Protein AF-A0A2N1CWC3-F1 (afdb_monomer_lite)

Foldseek 3Di:
DDPPPPPPPPVVVVVVVVVVVVVVVVVVVVVVVVVVVVVVVVVVVVQVVVLVVVVVVQVVQVVVVHGDDQWDDDPQWIWGADPVSRIDIDGHPDPQDVVNVVVVVVVVVVVPD

Structure (mmCIF, N/CA/C/O backbone):
data_AF-A0A2N1CWC3-F1
#
_entry.id   AF-A0A2N1CWC3-F1
#
loop_
_atom_site.group_PDB
_atom_site.id
_atom_site.type_symbol
_atom_site.label_atom_id
_atom_site.label_alt_id
_atom_site.label_comp_id
_atom_site.label_asym_id
_atom_site.label_entity_id
_atom_site.label_seq_id
_atom_site.pdbx_PDB_ins_code
_atom_site.Cartn_x
_atom_site.Cartn_y
_atom_site.Cartn_z
_atom_site.occupancy
_atom_site.B_iso_or_equiv
_atom_site.auth_seq_id
_atom_site.auth_comp_id
_atom_site.auth_asym_id
_atom_site.auth_atom_id
_atom_site.pdbx_PDB_model_num
ATOM 1 N N . MET A 1 1 ? 16.198 -14.390 -56.523 1.00 37.34 1 MET A N 1
ATOM 2 C CA . MET A 1 1 ? 16.651 -14.535 -55.128 1.00 37.34 1 MET A CA 1
ATOM 3 C C . MET A 1 1 ? 17.558 -13.354 -54.854 1.00 37.34 1 MET A C 1
ATOM 5 O O . MET A 1 1 ? 18.580 -13.244 -55.515 1.00 37.34 1 MET A O 1
ATOM 9 N N . GLN A 1 2 ? 17.115 -12.399 -54.039 1.00 43.00 2 GLN A N 1
ATOM 10 C CA . GLN A 1 2 ? 17.991 -11.350 -53.523 1.00 43.00 2 GLN A CA 1
ATOM 11 C C . GLN A 1 2 ? 18.489 -11.854 -52.176 1.00 43.00 2 GLN A C 1
ATOM 13 O O . GLN A 1 2 ? 17.680 -12.097 -51.286 1.00 43.00 2 GLN A O 1
ATOM 18 N N . ASP A 1 3 ? 19.795 -12.077 -52.073 1.00 47.62 3 ASP A N 1
ATOM 19 C CA . ASP A 1 3 ? 20.445 -12.402 -50.813 1.00 47.62 3 ASP A CA 1
ATOM 20 C C . ASP A 1 3 ? 20.281 -11.208 -49.866 1.00 47.62 3 ASP A C 1
ATOM 22 O O . ASP A 1 3 ? 20.958 -10.183 -50.003 1.00 47.62 3 ASP A O 1
ATOM 26 N N . GLU A 1 4 ? 19.362 -11.322 -48.908 1.00 46.69 4 GLU A N 1
ATOM 27 C CA . GLU A 1 4 ? 19.369 -10.481 -47.720 1.00 46.69 4 GLU A CA 1
ATOM 28 C C . GLU A 1 4 ? 20.690 -10.737 -46.995 1.00 46.69 4 GLU A C 1
ATOM 30 O O . GLU A 1 4 ? 20.863 -11.719 -46.274 1.00 46.69 4 GLU A O 1
ATOM 35 N N . LYS A 1 5 ? 21.665 -9.846 -47.197 1.00 53.19 5 LYS A N 1
ATOM 36 C CA . LYS A 1 5 ? 22.826 -9.749 -46.317 1.00 53.19 5 LYS A CA 1
ATOM 37 C C . LYS A 1 5 ? 22.314 -9.402 -44.922 1.00 53.19 5 LYS A C 1
ATOM 39 O O . LYS A 1 5 ? 22.188 -8.225 -44.580 1.00 53.19 5 LYS A O 1
ATOM 44 N N . THR A 1 6 ? 22.078 -10.420 -44.098 1.00 57.19 6 THR A N 1
ATOM 45 C CA . THR A 1 6 ? 22.061 -10.293 -42.641 1.00 57.19 6 THR A CA 1
ATOM 46 C C . THR A 1 6 ? 23.428 -9.773 -42.227 1.00 57.19 6 THR A C 1
ATOM 48 O O . THR A 1 6 ? 24.388 -10.521 -42.034 1.00 57.19 6 THR A O 1
ATOM 51 N N . THR A 1 7 ? 23.549 -8.451 -42.197 1.00 62.34 7 THR A N 1
ATOM 52 C CA . THR A 1 7 ? 24.767 -7.775 -41.783 1.00 62.34 7 THR A CA 1
ATOM 53 C C . THR A 1 7 ? 24.819 -7.957 -40.277 1.00 62.34 7 THR A C 1
ATOM 55 O O . THR A 1 7 ? 24.050 -7.319 -39.562 1.00 62.34 7 THR A O 1
ATOM 58 N N . GLN A 1 8 ? 25.652 -8.889 -39.800 1.00 59.47 8 GLN A N 1
ATOM 59 C CA . GLN A 1 8 ? 25.868 -9.070 -38.366 1.00 59.47 8 GLN A CA 1
ATOM 60 C C . GLN A 1 8 ? 26.163 -7.695 -37.750 1.00 59.47 8 GLN A C 1
ATOM 62 O O . GLN A 1 8 ? 26.992 -6.956 -38.301 1.00 59.47 8 GLN A O 1
ATOM 67 N N . PRO A 1 9 ? 25.463 -7.305 -36.670 1.00 63.12 9 PRO A N 1
ATOM 68 C CA . PRO A 1 9 ? 25.659 -5.994 -36.080 1.00 63.12 9 PRO A CA 1
ATOM 69 C C . PRO A 1 9 ? 27.130 -5.855 -35.694 1.00 63.12 9 PRO A C 1
ATOM 71 O O . PRO A 1 9 ? 27.718 -6.767 -35.109 1.00 63.12 9 PRO A O 1
ATOM 74 N N . LYS A 1 10 ? 27.750 -4.724 -36.052 1.00 78.00 10 LYS A N 1
ATOM 75 C CA . LYS A 1 10 ? 29.136 -4.456 -35.657 1.00 78.00 10 LYS A CA 1
ATOM 76 C C . LYS A 1 10 ? 29.188 -4.549 -34.123 1.00 78.00 10 LYS A C 1
ATOM 78 O O . LYS A 1 10 ? 28.444 -3.814 -33.474 1.00 78.00 10 LYS A O 1
ATOM 83 N N . PRO A 1 11 ? 30.030 -5.410 -33.523 1.00 82.81 11 PRO A N 1
ATOM 84 C CA . PRO A 1 11 ? 29.932 -5.734 -32.096 1.00 82.81 11 PRO A CA 1
ATOM 85 C C . PRO A 1 11 ? 29.943 -4.511 -31.170 1.00 82.81 11 PRO A C 1
ATOM 87 O O . PRO A 1 11 ? 29.209 -4.462 -30.191 1.00 82.81 11 PRO A O 1
ATOM 90 N N . ILE A 1 12 ? 30.717 -3.481 -31.525 1.00 86.12 12 ILE A N 1
ATOM 91 C CA . ILE A 1 12 ? 30.811 -2.230 -30.763 1.00 86.12 12 ILE A CA 1
ATOM 92 C C . ILE A 1 12 ? 29.507 -1.418 -30.821 1.00 86.12 12 ILE A C 1
ATOM 94 O O . ILE A 1 12 ? 29.098 -0.863 -29.804 1.00 86.12 12 ILE A O 1
ATOM 98 N N . SER A 1 13 ? 28.835 -1.338 -31.976 1.00 86.00 13 SER A N 1
ATOM 99 C CA . SER A 1 13 ? 27.559 -0.614 -32.069 1.00 86.00 13 SER A CA 1
ATOM 100 C C . SER A 1 13 ? 26.441 -1.374 -31.361 1.00 86.00 13 SER A C 1
ATOM 102 O O . SER A 1 13 ? 25.693 -0.764 -30.612 1.00 86.00 13 SER A O 1
ATOM 104 N N . ALA A 1 14 ? 26.400 -2.703 -31.502 1.00 88.19 14 ALA A N 1
ATOM 105 C CA . ALA A 1 14 ? 25.455 -3.546 -30.764 1.00 88.19 14 ALA A CA 1
ATOM 106 C C . ALA A 1 14 ? 25.630 -3.410 -29.242 1.00 88.19 14 ALA A C 1
ATOM 108 O O . ALA A 1 14 ? 24.646 -3.294 -28.517 1.00 88.19 14 ALA A O 1
ATOM 109 N N . LEU A 1 15 ? 26.878 -3.377 -28.759 1.00 88.81 15 LEU A N 1
ATOM 110 C CA . LEU A 1 15 ? 27.167 -3.140 -27.347 1.00 88.81 15 LEU A CA 1
ATOM 111 C C . LEU A 1 15 ? 26.693 -1.752 -26.899 1.00 88.81 15 LEU A C 1
ATOM 113 O O . LEU A 1 15 ? 26.062 -1.638 -25.854 1.00 88.81 15 LEU A O 1
ATOM 117 N N . ARG A 1 16 ? 26.966 -0.701 -27.681 1.00 93.50 16 ARG A N 1
ATOM 118 C CA . ARG A 1 16 ? 26.504 0.660 -27.369 1.00 93.50 16 ARG A CA 1
ATOM 119 C C . ARG A 1 16 ? 24.981 0.722 -27.256 1.00 93.50 16 ARG A C 1
ATOM 121 O O . ARG A 1 16 ? 24.481 1.303 -26.299 1.00 93.50 16 ARG A O 1
ATOM 128 N N . ASP A 1 17 ? 24.268 0.130 -28.208 1.00 93.19 17 ASP A N 1
ATOM 129 C CA . ASP A 1 17 ? 22.805 0.138 -28.221 1.00 93.19 17 ASP A CA 1
ATOM 130 C C . ASP A 1 17 ? 22.245 -0.653 -27.028 1.00 93.19 17 ASP A C 1
ATOM 132 O O . ASP A 1 17 ? 21.332 -0.188 -26.349 1.00 93.19 17 ASP A O 1
ATOM 136 N N . ALA A 1 18 ? 22.846 -1.802 -26.694 1.00 93.00 18 ALA A N 1
ATOM 137 C CA . ALA A 1 18 ? 22.477 -2.576 -25.510 1.00 93.00 18 ALA A CA 1
ATOM 138 C C . ALA A 1 18 ? 22.690 -1.788 -24.205 1.00 93.00 18 ALA A C 1
ATOM 140 O O . ALA A 1 18 ? 21.812 -1.785 -23.345 1.00 93.00 18 ALA A O 1
ATOM 141 N N . LEU A 1 19 ? 23.821 -1.087 -24.069 1.00 95.25 19 LEU A N 1
ATOM 142 C CA . LEU A 1 19 ? 24.101 -0.235 -22.909 1.00 95.25 19 LEU A CA 1
ATOM 143 C C . LEU A 1 19 ? 23.125 0.944 -22.817 1.00 95.25 19 LEU A C 1
ATOM 145 O O . LEU A 1 19 ? 22.647 1.249 -21.731 1.00 95.25 19 LEU A O 1
ATOM 149 N N . PHE A 1 20 ? 22.780 1.565 -23.947 1.00 95.19 20 PHE A N 1
ATOM 150 C CA . PHE A 1 20 ? 21.777 2.629 -23.994 1.00 95.19 20 PHE A CA 1
ATOM 151 C C . PHE A 1 20 ? 20.392 2.134 -23.549 1.00 95.19 20 PHE A C 1
ATOM 153 O O . PHE A 1 20 ? 19.713 2.792 -22.764 1.00 95.19 20 PHE A O 1
ATOM 160 N N . HIS A 1 21 ? 19.970 0.956 -24.013 1.00 94.44 21 HIS A N 1
ATOM 161 C CA . HIS A 1 21 ? 18.701 0.368 -23.589 1.00 94.44 21 HIS A CA 1
ATOM 162 C C . HIS A 1 21 ? 18.704 -0.054 -22.118 1.00 94.44 21 HIS A C 1
ATOM 164 O O . HIS A 1 21 ? 17.669 0.068 -21.462 1.00 94.44 21 HIS A O 1
ATOM 170 N N . LEU A 1 22 ? 19.844 -0.514 -21.596 1.00 93.88 22 LEU A N 1
ATOM 171 C CA . LEU A 1 22 ? 20.004 -0.816 -20.176 1.00 93.88 22 LEU A CA 1
ATOM 172 C C . LEU A 1 22 ? 19.853 0.447 -19.317 1.00 93.88 22 LEU A C 1
ATOM 174 O O . LEU A 1 22 ? 19.123 0.417 -18.332 1.00 93.88 22 LEU A O 1
ATOM 178 N N . ASP A 1 23 ? 20.478 1.551 -19.722 1.00 95.69 23 ASP A N 1
ATOM 179 C CA . ASP A 1 23 ? 20.361 2.857 -19.062 1.00 95.69 23 ASP A CA 1
ATOM 180 C C . ASP A 1 23 ? 18.904 3.354 -19.052 1.00 95.69 23 ASP A C 1
ATOM 182 O O . ASP A 1 23 ? 18.335 3.634 -17.999 1.00 95.69 23 ASP A O 1
ATOM 186 N N . CYS A 1 24 ? 18.225 3.289 -20.203 1.00 93.44 24 CYS A N 1
ATOM 187 C CA . CYS A 1 24 ? 16.797 3.610 -20.302 1.00 93.44 24 CYS A CA 1
ATOM 188 C C . CYS A 1 24 ? 15.913 2.722 -19.408 1.00 93.44 24 CYS A C 1
ATOM 190 O O . CYS A 1 24 ? 14.878 3.167 -18.909 1.00 93.44 24 CYS A O 1
ATOM 192 N N . ALA A 1 25 ? 16.257 1.440 -19.254 1.00 95.62 25 ALA A N 1
ATOM 193 C CA . ALA A 1 25 ? 15.533 0.538 -18.365 1.00 95.62 25 ALA A CA 1
ATOM 194 C C . ALA A 1 25 ? 15.787 0.887 -16.892 1.00 95.62 25 ALA A C 1
ATOM 196 O O . ALA A 1 25 ? 14.850 0.846 -16.096 1.00 95.62 25 ALA A O 1
ATOM 197 N N . ASN A 1 26 ? 17.016 1.276 -16.545 1.00 95.62 26 ASN A N 1
ATOM 198 C CA . ASN A 1 26 ? 17.388 1.709 -15.204 1.00 95.62 26 ASN A CA 1
ATOM 199 C C . ASN A 1 26 ? 16.635 2.980 -14.780 1.00 95.62 26 ASN A C 1
ATOM 201 O O . ASN A 1 26 ? 16.085 3.015 -13.683 1.00 95.62 26 ASN A O 1
ATOM 205 N N . ASP A 1 27 ? 16.503 3.973 -15.663 1.00 95.88 27 ASP A N 1
ATOM 206 C CA . ASP A 1 27 ? 15.715 5.183 -15.379 1.00 95.88 27 ASP A CA 1
ATOM 207 C C . ASP A 1 27 ? 14.258 4.855 -15.019 1.00 95.88 27 ASP A C 1
ATOM 209 O O . ASP A 1 27 ? 13.696 5.409 -14.073 1.00 95.88 27 ASP A O 1
ATOM 213 N N . ARG A 1 28 ? 13.651 3.885 -15.716 1.00 93.44 28 ARG A N 1
ATOM 214 C CA . ARG A 1 28 ? 12.284 3.426 -15.412 1.00 93.44 28 ARG A CA 1
ATOM 215 C C . ARG A 1 28 ? 12.186 2.743 -14.052 1.00 93.44 28 ARG A C 1
ATOM 217 O O . ARG A 1 28 ? 11.154 2.867 -13.396 1.00 93.44 28 ARG A O 1
ATOM 224 N N . VAL A 1 29 ? 13.223 2.013 -13.640 1.00 95.38 29 VAL A N 1
ATOM 225 C CA . VAL A 1 29 ? 13.289 1.412 -12.300 1.00 95.38 29 VAL A CA 1
ATOM 226 C C . VAL A 1 29 ? 13.341 2.513 -11.245 1.00 95.38 29 VAL A C 1
ATOM 228 O O . VAL A 1 29 ? 12.526 2.494 -10.328 1.00 95.38 29 VAL A O 1
ATOM 231 N N . LEU A 1 30 ? 14.211 3.512 -11.415 1.00 94.62 30 LEU A N 1
ATOM 232 C CA . LEU A 1 30 ? 14.335 4.637 -10.482 1.00 94.62 30 LEU A CA 1
ATOM 233 C C . LEU A 1 30 ? 13.030 5.439 -10.358 1.00 94.62 30 LEU A C 1
ATOM 235 O O . LEU A 1 30 ? 12.622 5.816 -9.256 1.00 94.62 30 LEU A O 1
ATOM 239 N N . ASP A 1 31 ? 12.339 5.673 -11.475 1.00 95.31 31 ASP A N 1
ATOM 240 C CA . ASP A 1 31 ? 11.027 6.320 -11.466 1.00 95.31 31 ASP A CA 1
ATOM 241 C C . ASP A 1 31 ? 9.984 5.484 -10.709 1.00 95.31 31 ASP A C 1
ATOM 243 O O . ASP A 1 31 ? 9.254 6.023 -9.871 1.00 95.31 31 ASP A O 1
ATOM 247 N N . ALA A 1 32 ? 9.944 4.169 -10.948 1.00 95.81 32 ALA A N 1
ATOM 248 C CA . ALA A 1 32 ? 9.031 3.262 -10.259 1.00 95.81 32 ALA A CA 1
ATOM 249 C C . ALA A 1 32 ? 9.313 3.181 -8.749 1.00 95.81 32 ALA A C 1
ATOM 251 O O . ALA A 1 32 ? 8.375 3.157 -7.953 1.00 95.81 32 ALA A O 1
ATOM 252 N N . GLU A 1 33 ? 10.581 3.181 -8.335 1.00 95.62 33 GLU A N 1
ATOM 253 C CA . GLU A 1 33 ? 10.977 3.219 -6.923 1.00 95.62 33 GLU A CA 1
ATOM 254 C C . GLU A 1 33 ? 10.521 4.513 -6.245 1.00 95.62 33 GLU A C 1
ATOM 256 O O . GLU A 1 33 ? 9.955 4.480 -5.149 1.00 95.62 33 GLU A O 1
ATOM 261 N N . ARG A 1 34 ? 10.692 5.658 -6.916 1.00 95.25 34 ARG A N 1
ATOM 262 C CA . ARG A 1 34 ? 10.223 6.953 -6.412 1.00 95.25 34 ARG A CA 1
ATOM 263 C C . ARG A 1 34 ? 8.705 6.982 -6.257 1.00 95.25 34 ARG A C 1
ATOM 265 O O . ARG A 1 34 ? 8.195 7.507 -5.267 1.00 95.25 34 ARG A O 1
ATOM 272 N N . ASP A 1 35 ? 7.978 6.458 -7.234 1.00 95.69 35 ASP A N 1
ATOM 273 C CA . ASP A 1 35 ? 6.518 6.438 -7.189 1.00 95.69 35 ASP A CA 1
ATOM 274 C C . ASP A 1 35 ? 6.000 5.449 -6.137 1.00 95.69 35 ASP A C 1
ATOM 276 O O . ASP A 1 35 ? 5.033 5.754 -5.434 1.00 95.69 35 ASP A O 1
ATOM 280 N N . LEU A 1 36 ? 6.687 4.318 -5.944 1.00 94.06 36 LEU A N 1
ATOM 281 C CA . LEU A 1 36 ? 6.424 3.398 -4.841 1.00 94.06 36 LEU A CA 1
ATOM 282 C C . LEU A 1 36 ? 6.615 4.084 -3.484 1.00 94.06 36 LEU A C 1
ATOM 284 O O . LEU A 1 36 ? 5.777 3.917 -2.598 1.00 94.06 36 LEU A O 1
ATOM 288 N N . GLU A 1 37 ? 7.681 4.863 -3.311 1.00 95.00 37 GLU A N 1
ATOM 289 C CA . GLU A 1 37 ? 7.942 5.560 -2.050 1.00 95.00 37 GLU A CA 1
ATOM 290 C C . GLU A 1 37 ? 6.867 6.612 -1.746 1.00 95.00 37 GLU A C 1
ATOM 292 O O . GLU A 1 37 ? 6.299 6.621 -0.653 1.00 95.00 37 GLU A O 1
ATOM 297 N N . LYS A 1 38 ? 6.468 7.408 -2.747 1.00 95.62 38 LYS A N 1
ATOM 298 C CA . LYS A 1 38 ? 5.330 8.337 -2.618 1.00 95.62 38 LYS A CA 1
ATOM 299 C C . LYS A 1 38 ? 4.033 7.612 -2.260 1.00 95.62 38 LYS A C 1
ATOM 301 O O . LYS A 1 38 ? 3.256 8.097 -1.438 1.00 95.62 38 LYS A O 1
ATOM 306 N N . ALA A 1 39 ? 3.776 6.455 -2.872 1.00 93.56 39 ALA A N 1
ATOM 307 C CA . ALA A 1 39 ? 2.587 5.663 -2.580 1.00 93.56 39 ALA A CA 1
ATOM 308 C C . ALA A 1 39 ? 2.597 5.129 -1.138 1.00 93.56 39 ALA A C 1
ATOM 310 O O . ALA A 1 39 ? 1.560 5.155 -0.472 1.00 93.56 39 ALA A O 1
ATOM 311 N N . LYS A 1 40 ? 3.758 4.696 -0.628 1.00 91.88 40 LYS A N 1
ATOM 312 C CA . LYS A 1 40 ? 3.920 4.285 0.775 1.00 91.88 40 LYS A CA 1
ATOM 313 C C . LYS A 1 40 ? 3.679 5.446 1.731 1.00 91.88 40 LYS A C 1
ATOM 315 O O . LYS A 1 40 ? 2.932 5.279 2.691 1.00 91.88 40 LYS A O 1
ATOM 320 N N . GLU A 1 41 ? 4.255 6.615 1.467 1.00 94.19 41 GLU A N 1
ATOM 321 C CA . GLU A 1 41 ? 4.056 7.808 2.295 1.00 94.19 41 GLU A CA 1
ATOM 322 C C . GLU A 1 41 ? 2.576 8.222 2.332 1.00 94.19 41 GLU A C 1
ATOM 324 O O . GLU A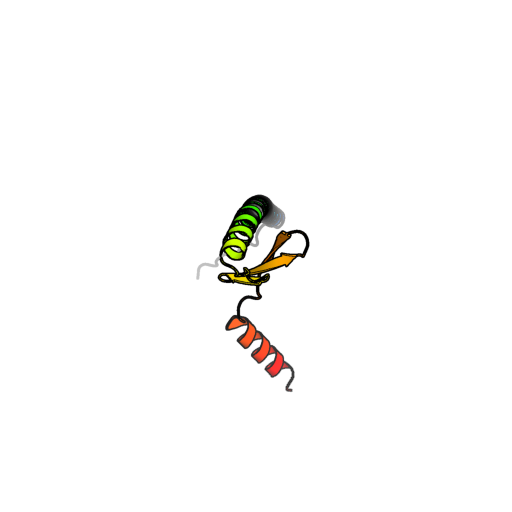 1 41 ? 1.998 8.440 3.404 1.00 94.19 41 GLU A O 1
ATOM 329 N N . ALA A 1 42 ? 1.921 8.249 1.167 1.00 93.62 42 ALA A N 1
ATOM 330 C CA . ALA A 1 42 ? 0.494 8.529 1.066 1.00 93.62 42 ALA A CA 1
ATOM 331 C C . ALA A 1 42 ? -0.341 7.500 1.845 1.00 93.62 42 ALA A C 1
ATOM 333 O O . ALA A 1 42 ? -1.263 7.878 2.571 1.00 93.62 42 ALA A O 1
ATOM 334 N N . PHE A 1 43 ? -0.004 6.212 1.743 1.00 90.94 43 PHE A N 1
ATOM 335 C CA . PHE A 1 43 ? -0.668 5.150 2.494 1.00 90.94 43 PHE A CA 1
ATOM 336 C C . PHE A 1 43 ? -0.509 5.334 4.007 1.00 90.94 43 PHE A C 1
ATOM 338 O O . PHE A 1 43 ? -1.510 5.321 4.721 1.00 90.94 43 PHE A O 1
ATOM 345 N N . GLN A 1 44 ? 0.708 5.584 4.497 1.00 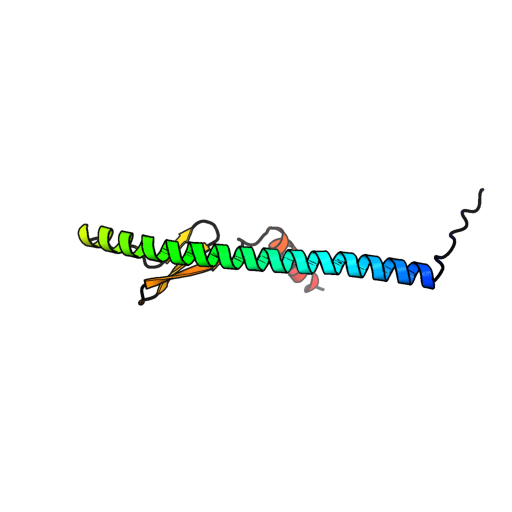89.81 44 GLN A N 1
ATOM 346 C CA . GLN A 1 44 ? 0.973 5.824 5.922 1.00 89.81 44 GLN A CA 1
ATOM 347 C C . GLN A 1 44 ? 0.217 7.046 6.450 1.00 89.81 44 GLN A C 1
ATOM 349 O O . GLN A 1 44 ? -0.389 6.998 7.521 1.00 89.81 44 GLN A O 1
ATOM 354 N N . THR A 1 45 ? 0.159 8.121 5.663 1.00 91.56 45 THR A N 1
ATOM 355 C CA . THR A 1 45 ? -0.610 9.323 6.011 1.00 91.56 45 THR A CA 1
ATOM 356 C C . THR A 1 45 ? -2.101 9.011 6.162 1.00 91.56 45 THR A C 1
ATOM 358 O O . THR A 1 45 ? -2.752 9.468 7.104 1.00 91.56 45 THR A O 1
ATOM 361 N N . LYS A 1 46 ? -2.665 8.207 5.250 1.00 90.38 46 LYS A N 1
ATOM 362 C CA . LYS A 1 46 ? -4.069 7.778 5.329 1.00 90.38 46 LYS A CA 1
ATOM 363 C C . LYS A 1 46 ? -4.314 6.811 6.487 1.00 90.38 46 LYS A C 1
ATOM 365 O O . LYS A 1 46 ? -5.347 6.930 7.140 1.00 90.38 46 LYS A O 1
ATOM 370 N N . LEU A 1 47 ? -3.370 5.916 6.776 1.00 88.94 47 LEU A N 1
ATOM 371 C CA . LEU A 1 47 ? -3.440 4.981 7.900 1.00 88.94 47 LEU A CA 1
ATOM 372 C C . LEU A 1 47 ? -3.480 5.726 9.243 1.00 88.94 47 LEU A C 1
ATOM 374 O O . LEU A 1 47 ? -4.339 5.450 10.079 1.00 88.94 47 LEU A O 1
ATOM 378 N N . ALA A 1 48 ? -2.624 6.735 9.415 1.00 86.56 48 ALA A N 1
ATOM 379 C CA . ALA A 1 48 ? -2.620 7.585 10.603 1.00 86.56 48 ALA A CA 1
ATOM 380 C C . ALA A 1 48 ? -3.945 8.353 10.768 1.00 86.56 48 ALA A C 1
ATOM 382 O O . ALA A 1 48 ? -4.518 8.390 11.858 1.00 86.56 48 ALA A O 1
ATOM 383 N N . ALA A 1 49 ? -4.477 8.918 9.677 1.00 88.12 49 ALA A N 1
ATOM 384 C CA . ALA A 1 49 ? -5.773 9.596 9.695 1.00 88.12 49 ALA A CA 1
ATOM 385 C C . ALA A 1 49 ? -6.929 8.644 10.058 1.00 88.12 49 ALA A C 1
ATOM 387 O O . ALA A 1 49 ? -7.836 9.033 10.798 1.00 88.12 49 ALA A O 1
ATOM 388 N N . ALA A 1 50 ? -6.887 7.394 9.582 1.00 87.06 50 ALA A N 1
ATOM 389 C CA . ALA A 1 50 ? -7.870 6.372 9.931 1.00 87.06 50 ALA A CA 1
ATOM 390 C C . ALA A 1 50 ? -7.856 6.051 11.433 1.00 87.06 50 ALA A C 1
ATOM 392 O O . ALA A 1 50 ? -8.926 5.932 12.023 1.00 87.06 50 ALA A O 1
ATOM 393 N N . GLY A 1 51 ? -6.683 6.002 12.075 1.00 83.56 51 GLY A N 1
ATOM 394 C CA . GLY A 1 51 ? -6.584 5.803 13.527 1.00 83.56 51 GLY A CA 1
ATOM 395 C C . GLY A 1 51 ? -7.260 6.893 14.352 1.00 83.56 51 GLY A C 1
ATOM 396 O O . GLY A 1 51 ? -7.990 6.589 15.294 1.00 83.56 51 GLY A O 1
ATOM 397 N N . VAL A 1 52 ? -7.120 8.159 13.950 1.00 85.94 52 VAL A N 1
ATOM 398 C CA . VAL A 1 52 ? -7.810 9.276 14.620 1.00 85.94 52 VAL A CA 1
ATOM 399 C C . VAL A 1 52 ? -9.329 9.155 14.491 1.00 85.94 52 VAL A C 1
ATOM 401 O O . VAL A 1 52 ? -10.062 9.406 15.448 1.00 85.94 52 VAL A O 1
ATOM 404 N N . LEU A 1 53 ? -9.819 8.791 13.305 1.00 87.62 53 LEU A N 1
ATOM 405 C CA . LEU A 1 53 ? -11.252 8.593 13.071 1.00 87.62 53 LEU A CA 1
ATOM 406 C C . LEU A 1 53 ? -11.788 7.387 13.838 1.00 87.62 53 LEU A C 1
ATOM 408 O O . LEU A 1 53 ? -12.899 7.438 14.361 1.00 87.62 53 LEU A O 1
ATOM 412 N N . TRP A 1 54 ? -10.986 6.333 13.939 1.00 83.62 54 TRP A N 1
ATOM 413 C CA . TRP A 1 54 ? -11.340 5.143 14.683 1.00 83.62 54 TRP A CA 1
ATOM 414 C C . TRP A 1 54 ? -11.510 5.424 16.171 1.00 83.62 54 TRP A C 1
ATOM 416 O O . TRP A 1 54 ? -12.524 5.038 16.735 1.00 83.62 54 TRP A O 1
ATOM 426 N N . ALA A 1 55 ? -10.572 6.140 16.798 1.00 82.94 55 ALA A N 1
ATOM 427 C CA . ALA A 1 55 ? -10.681 6.507 18.210 1.00 82.94 55 ALA A CA 1
ATOM 428 C C . ALA A 1 55 ? -12.006 7.236 18.502 1.00 82.94 55 ALA A C 1
ATOM 430 O O . ALA A 1 55 ? -12.735 6.865 19.419 1.00 82.94 55 ALA A O 1
ATOM 431 N N . LYS A 1 56 ? -12.387 8.185 17.636 1.00 86.62 56 LYS A N 1
ATOM 432 C CA . LYS A 1 56 ? -13.678 8.886 17.726 1.00 86.62 56 LYS A CA 1
ATOM 433 C C . LYS A 1 56 ? -14.875 7.951 17.540 1.00 86.62 56 LYS A C 1
ATOM 435 O O . LYS A 1 56 ? -15.893 8.116 18.207 1.00 86.62 56 LYS A O 1
ATOM 440 N N . ALA A 1 57 ? -14.776 6.985 16.627 1.00 86.44 57 ALA A N 1
ATOM 441 C CA . ALA A 1 57 ? -15.821 5.987 16.417 1.00 86.44 57 ALA A CA 1
ATOM 442 C C . ALA A 1 57 ? -15.966 5.050 17.629 1.00 86.44 57 ALA A C 1
ATOM 444 O O . ALA A 1 57 ? -17.091 4.727 18.006 1.00 86.44 57 ALA A O 1
ATOM 445 N N . SER A 1 58 ? -14.854 4.662 18.262 1.00 85.12 58 SER A N 1
ATOM 446 C CA . SER A 1 58 ? -14.841 3.880 19.501 1.00 85.12 58 SER A CA 1
ATOM 447 C C . SER A 1 58 ? -15.515 4.625 20.647 1.00 85.12 58 SER A C 1
ATOM 449 O O . SER A 1 58 ? -16.443 4.085 21.242 1.00 85.12 58 SER A O 1
ATOM 451 N N . GLU A 1 59 ? -15.139 5.883 20.894 1.00 88.06 59 GLU A N 1
ATOM 452 C CA . GLU A 1 59 ? -15.767 6.724 21.926 1.00 88.06 59 GLU A CA 1
ATOM 453 C C . GLU A 1 59 ? -17.283 6.862 21.705 1.00 88.06 59 GLU A C 1
ATOM 455 O O . GLU A 1 59 ? -18.080 6.725 22.635 1.00 88.06 59 GLU A O 1
ATOM 460 N N . ALA A 1 60 ? -17.707 7.086 20.457 1.00 87.69 60 ALA A N 1
ATOM 461 C CA . ALA A 1 60 ? -19.124 7.177 20.115 1.00 87.69 60 ALA A CA 1
ATOM 462 C C . ALA A 1 60 ? -19.866 5.841 20.307 1.00 87.69 60 ALA A C 1
ATOM 464 O O . ALA A 1 60 ? -21.022 5.835 20.730 1.00 87.69 60 ALA A O 1
ATOM 465 N N . ALA A 1 61 ? -19.228 4.704 20.015 1.00 87.88 61 ALA A N 1
ATOM 466 C CA . ALA A 1 61 ? -19.816 3.387 20.247 1.00 87.88 61 ALA A CA 1
ATOM 467 C C . ALA A 1 61 ? -19.982 3.097 21.746 1.00 87.88 61 ALA A C 1
ATOM 469 O O . ALA A 1 61 ? -21.034 2.595 22.150 1.00 87.88 61 ALA A O 1
ATOM 470 N N . GLU A 1 62 ? -18.999 3.469 22.569 1.00 90.06 62 GLU A N 1
ATOM 471 C CA . GLU A 1 62 ? -19.046 3.301 24.025 1.00 90.06 62 GLU A CA 1
ATOM 472 C C . GLU A 1 62 ? -20.196 4.092 24.656 1.00 90.06 62 GLU A C 1
ATOM 474 O O . GLU A 1 62 ? -20.922 3.560 25.496 1.00 90.06 62 GLU A O 1
ATOM 479 N N . GLN A 1 63 ? -20.447 5.320 24.188 1.00 92.56 63 GLN A N 1
ATOM 480 C CA . GLN A 1 63 ? -21.604 6.126 24.611 1.00 92.56 63 GLN A CA 1
ATOM 481 C C . GLN A 1 63 ? -22.953 5.451 24.309 1.00 92.56 63 GLN A C 1
ATOM 483 O O . GLN A 1 63 ? -23.958 5.747 24.955 1.00 92.56 63 GLN A O 1
ATOM 488 N N . LEU A 1 64 ? -22.980 4.524 23.349 1.00 93.25 64 LEU A N 1
ATOM 489 C CA . LEU A 1 64 ? -24.147 3.720 22.984 1.00 93.25 64 LEU A CA 1
ATOM 490 C C . LEU A 1 64 ? -24.166 2.341 23.669 1.00 93.25 64 LEU A C 1
ATOM 492 O O . LEU A 1 64 ? -25.007 1.508 23.327 1.00 93.25 64 LEU A O 1
ATOM 496 N N . GLY A 1 65 ? -23.239 2.068 24.595 1.00 93.81 65 GLY A N 1
ATOM 497 C CA . GLY A 1 65 ? -23.083 0.760 25.238 1.00 93.81 65 GLY A CA 1
ATOM 498 C C . GLY A 1 65 ? -22.606 -0.338 24.281 1.00 93.81 65 GLY A C 1
ATOM 499 O O . GLY A 1 65 ? -22.871 -1.517 24.513 1.00 93.81 65 GLY A O 1
ATOM 500 N N . LYS A 1 66 ? -21.950 0.039 23.179 1.00 92.00 66 LYS A N 1
ATOM 501 C CA . LYS A 1 66 ? -21.404 -0.866 22.159 1.00 92.00 66 LYS A CA 1
ATOM 502 C C . LYS A 1 66 ? -19.880 -0.753 22.108 1.00 92.00 66 LYS A C 1
ATOM 504 O O . LYS A 1 66 ? -19.298 0.185 22.636 1.00 92.00 66 LYS A O 1
ATOM 509 N N . GLN A 1 67 ? -19.236 -1.704 21.437 1.00 85.56 67 GLN A N 1
ATOM 510 C CA . GLN A 1 67 ? -17.800 -1.671 21.157 1.00 85.56 67 GLN A CA 1
ATOM 511 C C . GLN A 1 67 ? -17.558 -1.816 19.659 1.00 85.56 67 GLN A C 1
ATOM 513 O O . GLN A 1 67 ? -18.254 -2.578 18.981 1.00 85.56 67 GLN A O 1
ATOM 518 N N . VAL A 1 68 ? -16.568 -1.087 19.146 1.00 83.31 68 VAL A N 1
ATOM 519 C CA . VAL A 1 68 ? -16.101 -1.262 17.769 1.00 83.31 68 VAL A CA 1
ATOM 520 C C . VAL A 1 68 ? -15.146 -2.465 17.730 1.00 83.31 68 VAL A C 1
ATOM 522 O O . VAL A 1 68 ? -14.285 -2.568 18.603 1.00 83.31 68 VAL A O 1
ATOM 525 N N . PRO A 1 69 ? -15.270 -3.392 16.762 1.00 83.44 69 PRO A N 1
ATOM 526 C CA . PRO A 1 69 ? -14.401 -4.567 16.693 1.00 83.44 69 PRO A CA 1
ATOM 527 C C . PRO A 1 69 ? -12.933 -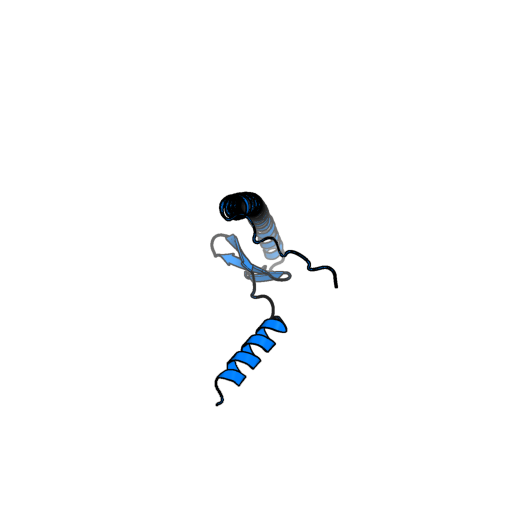4.208 16.449 1.00 83.44 69 PRO A C 1
ATOM 529 O O . PRO A 1 69 ? -12.635 -3.501 15.498 1.00 83.44 69 PRO A O 1
ATOM 532 N N . ASN A 1 70 ? -11.999 -4.791 17.203 1.00 81.50 70 ASN A N 1
ATOM 533 C CA . ASN A 1 70 ? -10.555 -4.523 17.062 1.00 81.50 70 ASN A CA 1
ATOM 534 C C . ASN A 1 70 ? -9.942 -4.954 15.713 1.00 81.50 70 ASN A C 1
ATOM 536 O O . ASN A 1 70 ? -8.777 -4.664 15.446 1.00 81.50 70 ASN A O 1
ATOM 540 N N . ALA A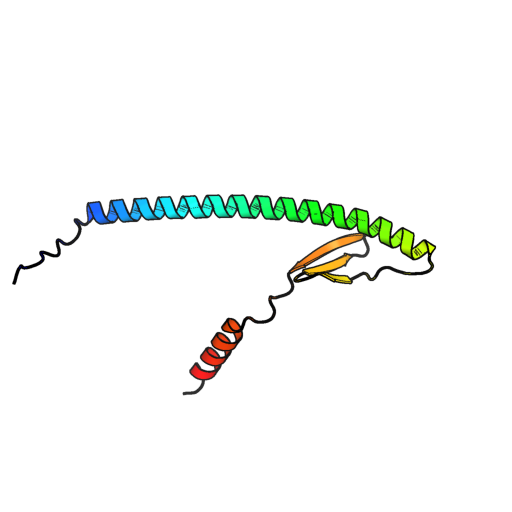 1 71 ? -10.692 -5.671 14.874 1.00 85.38 71 ALA A N 1
ATOM 541 C CA . ALA A 1 71 ? -10.268 -6.056 13.539 1.00 85.38 71 ALA A CA 1
ATOM 542 C C . ALA A 1 71 ? -11.454 -6.101 12.573 1.00 85.38 71 ALA A C 1
ATOM 544 O O . ALA A 1 71 ? -12.547 -6.544 12.934 1.00 85.38 71 ALA A O 1
ATOM 545 N N . PHE A 1 72 ? -11.226 -5.686 11.331 1.00 85.75 72 PHE A N 1
ATOM 546 C CA . PHE A 1 72 ? -12.208 -5.767 10.255 1.00 85.75 72 PHE A CA 1
ATOM 547 C C . PHE A 1 72 ? -11.516 -5.873 8.895 1.00 85.75 72 PHE A C 1
ATOM 549 O O . PHE A 1 72 ? -10.347 -5.524 8.726 1.00 85.75 72 PHE A O 1
ATOM 556 N N . ARG A 1 73 ? -12.251 -6.388 7.910 1.00 84.19 73 ARG A N 1
ATOM 557 C CA . ARG A 1 73 ? -11.781 -6.524 6.534 1.00 84.19 73 ARG A CA 1
ATOM 558 C C . ARG A 1 73 ? -12.405 -5.434 5.678 1.00 84.19 73 ARG A C 1
ATOM 560 O O . ARG A 1 73 ? -13.625 -5.316 5.662 1.00 84.19 73 ARG A O 1
ATOM 567 N N . GLU A 1 74 ? -11.576 -4.727 4.921 1.00 82.44 74 GLU A N 1
ATOM 568 C CA . GLU A 1 74 ? -12.017 -3.745 3.929 1.00 82.44 74 GLU A CA 1
ATOM 569 C C . GLU A 1 74 ? -11.308 -4.029 2.602 1.00 82.44 74 GLU A C 1
ATOM 571 O O . GLU A 1 74 ? -10.084 -3.927 2.484 1.00 82.44 74 GLU A O 1
ATOM 576 N N . GLY A 1 75 ? -12.072 -4.472 1.602 1.00 83.19 75 GLY A N 1
ATOM 577 C CA . GLY A 1 75 ? -11.528 -4.945 0.329 1.00 83.19 75 GLY A CA 1
ATOM 578 C C . GLY A 1 75 ? -10.448 -6.028 0.497 1.00 83.19 75 GLY A C 1
ATOM 579 O O . GLY A 1 75 ? -10.699 -7.126 1.010 1.00 83.19 75 GLY A O 1
ATOM 580 N N . GLY A 1 76 ? -9.239 -5.718 0.019 1.00 83.06 76 GLY A N 1
ATOM 581 C CA . GLY A 1 76 ? -8.047 -6.570 0.110 1.00 83.06 76 GLY A CA 1
ATOM 582 C C . GLY A 1 76 ? -7.185 -6.335 1.355 1.00 83.06 76 GLY A C 1
ATOM 583 O O . GLY A 1 76 ? -6.044 -6.789 1.375 1.00 83.06 76 GLY A O 1
ATOM 584 N N . LEU A 1 77 ? -7.679 -5.603 2.356 1.00 86.06 77 LEU A N 1
ATOM 585 C CA . LEU A 1 77 ? -6.944 -5.274 3.576 1.00 86.06 77 LEU A CA 1
ATOM 586 C C . LEU A 1 77 ? -7.584 -5.927 4.803 1.00 86.06 77 LEU A C 1
ATOM 588 O O . LEU A 1 77 ? -8.809 -5.954 4.944 1.00 86.06 77 LEU A O 1
ATOM 592 N N . LEU A 1 78 ? -6.736 -6.407 5.707 1.00 89.00 78 LEU A N 1
ATOM 593 C CA . LEU A 1 78 ? -7.074 -6.656 7.099 1.00 89.00 78 LEU A CA 1
ATOM 594 C C . LEU A 1 78 ? -6.620 -5.442 7.903 1.00 89.00 78 LEU A C 1
ATOM 596 O O . LEU A 1 78 ? -5.435 -5.111 7.915 1.00 89.00 78 LEU A O 1
ATOM 600 N N . ILE A 1 79 ? -7.566 -4.782 8.558 1.00 88.12 79 ILE A N 1
ATOM 601 C CA . ILE A 1 79 ? -7.294 -3.632 9.411 1.00 88.12 79 ILE A CA 1
ATOM 602 C C . ILE A 1 79 ? -7.415 -4.100 10.856 1.00 88.12 79 ILE A C 1
ATOM 604 O O . ILE A 1 79 ? -8.439 -4.666 11.240 1.00 88.12 79 ILE A O 1
ATOM 608 N N . THR A 1 80 ? -6.363 -3.891 11.642 1.00 88.38 80 THR A N 1
ATOM 609 C CA . THR A 1 80 ? -6.299 -4.268 13.056 1.00 88.38 80 THR A CA 1
ATOM 610 C C . THR A 1 80 ? -5.943 -3.071 13.914 1.00 88.38 80 THR A C 1
ATOM 612 O O . THR A 1 80 ? -5.236 -2.159 13.485 1.00 88.38 80 THR A O 1
ATOM 615 N N . LEU A 1 81 ? -6.437 -3.083 15.143 1.00 80.81 81 LEU A N 1
ATOM 616 C CA . LEU A 1 81 ? -6.034 -2.153 16.177 1.00 80.81 81 LEU A CA 1
ATOM 617 C C . LEU A 1 81 ? -5.284 -2.894 17.258 1.00 80.81 81 LEU A C 1
ATOM 619 O O . LEU A 1 81 ? -5.749 -3.918 17.763 1.00 80.81 81 LEU A O 1
ATOM 623 N N . ASP A 1 82 ? -4.121 -2.359 17.604 1.00 73.19 82 ASP A N 1
ATOM 624 C CA . ASP A 1 82 ? -3.435 -2.806 18.801 1.00 73.19 82 ASP A CA 1
ATOM 625 C C . ASP A 1 82 ? -4.001 -2.132 20.057 1.00 73.19 82 ASP A C 1
ATOM 627 O O . ASP A 1 82 ? -4.751 -1.155 20.006 1.00 73.19 82 ASP A O 1
ATOM 631 N N . GLU A 1 83 ? -3.630 -2.675 21.214 1.00 66.81 83 GLU A N 1
ATOM 632 C CA . GLU A 1 83 ? -4.077 -2.227 22.540 1.00 66.81 83 GLU A CA 1
ATOM 633 C C . GLU A 1 83 ? -3.696 -0.770 22.854 1.00 66.81 83 GLU A C 1
ATOM 635 O O . GLU A 1 83 ? -4.195 -0.185 23.812 1.00 66.81 83 GLU A O 1
ATOM 640 N N . LYS A 1 84 ? -2.809 -0.169 22.051 1.00 68.12 84 LYS A N 1
ATOM 641 C CA . LYS A 1 84 ? -2.375 1.227 22.170 1.00 68.12 84 LYS A CA 1
ATOM 642 C C . LYS A 1 84 ? -3.150 2.159 21.232 1.00 68.12 84 LYS A C 1
ATOM 644 O O . LYS A 1 84 ? -2.853 3.351 21.196 1.00 68.12 84 LYS A O 1
ATOM 649 N N . GLY A 1 85 ? -4.121 1.635 20.482 1.00 64.44 85 GLY A N 1
ATOM 650 C CA . GLY A 1 85 ? -4.953 2.396 19.554 1.00 64.44 85 GLY A CA 1
ATOM 651 C C . GLY A 1 85 ? -4.287 2.687 18.207 1.00 64.44 85 GLY A C 1
ATOM 652 O O . GLY A 1 85 ? -4.803 3.511 17.451 1.00 64.44 85 GLY A O 1
ATOM 653 N N . PHE A 1 86 ? -3.162 2.039 17.876 1.00 76.00 86 PHE A N 1
ATOM 654 C CA . PHE A 1 86 ? -2.556 2.189 16.554 1.00 76.00 86 PHE A CA 1
ATOM 655 C C . PHE A 1 86 ? -3.256 1.285 15.543 1.00 76.00 86 PHE A C 1
ATOM 657 O O . PHE A 1 86 ? -3.380 0.075 15.743 1.00 76.00 86 PHE A O 1
ATOM 664 N N . VAL A 1 87 ? -3.669 1.883 14.424 1.00 83.31 87 VAL A N 1
ATOM 665 C CA . VAL A 1 87 ? -4.228 1.150 13.288 1.00 83.31 87 VAL A CA 1
ATOM 666 C C . VAL A 1 87 ? -3.095 0.562 12.462 1.00 83.31 87 VAL A C 1
ATOM 668 O O . VAL A 1 87 ? -2.183 1.268 12.032 1.00 83.31 87 VAL A O 1
ATOM 671 N N . ARG A 1 88 ? -3.185 -0.737 12.203 1.00 86.12 88 ARG A N 1
ATOM 672 C CA . ARG A 1 88 ? -2.338 -1.464 11.264 1.00 86.12 88 ARG A CA 1
ATOM 673 C C . ARG A 1 88 ? -3.195 -1.944 10.110 1.00 86.12 88 ARG A C 1
ATOM 675 O O . ARG A 1 88 ? -4.361 -2.285 10.286 1.00 86.12 88 ARG A O 1
ATOM 682 N N . ALA A 1 89 ? -2.607 -1.960 8.925 1.00 86.19 89 ALA A N 1
ATOM 683 C CA . ALA A 1 89 ? -3.249 -2.480 7.734 1.00 86.19 89 ALA A CA 1
ATOM 684 C C . ALA A 1 89 ? -2.301 -3.464 7.063 1.00 86.19 89 ALA A C 1
ATOM 686 O O . ALA A 1 89 ? -1.188 -3.112 6.672 1.00 86.19 89 ALA A O 1
ATOM 687 N N . GLU A 1 90 ? -2.764 -4.697 6.932 1.00 86.44 90 GLU A N 1
ATOM 688 C CA . GLU A 1 90 ? -2.053 -5.763 6.251 1.00 86.44 90 GLU A CA 1
ATOM 689 C C . GLU A 1 90 ? -2.786 -6.087 4.959 1.00 86.44 90 GLU A C 1
ATOM 691 O O . GLU A 1 90 ? -4.015 -6.196 4.922 1.00 86.44 90 GLU A O 1
ATOM 696 N N . ARG A 1 91 ? -2.028 -6.236 3.873 1.00 82.00 91 ARG A N 1
ATOM 697 C CA . ARG A 1 91 ? -2.601 -6.719 2.625 1.00 82.00 91 ARG A CA 1
ATOM 698 C C . ARG A 1 91 ? -2.922 -8.190 2.813 1.00 82.00 91 ARG A C 1
ATOM 700 O O . ARG A 1 91 ? -2.025 -8.998 3.039 1.00 82.00 91 ARG A O 1
ATOM 707 N N . LEU A 1 92 ? -4.198 -8.530 2.702 1.00 76.56 92 LEU A N 1
ATOM 708 C CA . LEU A 1 92 ? -4.581 -9.923 2.611 1.00 76.56 92 LEU A CA 1
ATOM 709 C C . LEU A 1 92 ? -4.006 -10.479 1.309 1.00 76.56 92 LEU A C 1
ATOM 711 O O . LEU A 1 92 ? -3.991 -9.755 0.302 1.00 76.56 92 LEU A O 1
ATOM 715 N N . PRO A 1 93 ? -3.529 -11.736 1.309 1.00 69.38 93 PRO A N 1
ATOM 716 C CA . PRO A 1 93 ? -3.134 -12.380 0.071 1.00 69.38 93 PRO A CA 1
ATOM 717 C C . PRO A 1 93 ? -4.255 -12.179 -0.947 1.00 69.38 93 PRO A C 1
ATOM 719 O O . PRO A 1 93 ? -5.444 -12.269 -0.606 1.00 69.38 93 PRO A O 1
ATOM 722 N N . ALA A 1 94 ? -3.879 -11.844 -2.184 1.00 61.81 94 ALA A N 1
ATOM 723 C CA . ALA A 1 94 ? -4.837 -11.926 -3.271 1.00 61.81 94 ALA A CA 1
ATOM 724 C C . ALA A 1 94 ? -5.451 -13.326 -3.179 1.00 61.81 94 ALA A C 1
ATOM 726 O O . ALA A 1 94 ? -4.718 -14.300 -3.000 1.00 61.81 94 ALA A O 1
ATOM 727 N N . ALA A 1 95 ? -6.784 -13.429 -3.194 1.00 57.69 95 ALA A N 1
ATOM 728 C CA . ALA A 1 95 ? -7.402 -14.740 -3.342 1.00 57.69 95 ALA A CA 1
ATOM 729 C C . ALA A 1 95 ? -6.707 -15.415 -4.527 1.00 57.69 95 ALA A C 1
ATOM 731 O O . ALA A 1 95 ? -6.557 -14.747 -5.555 1.00 57.69 95 ALA A O 1
ATOM 732 N N . ALA A 1 96 ? -6.216 -16.645 -4.322 1.00 55.19 96 ALA A N 1
ATOM 733 C CA . ALA A 1 96 ? -5.280 -17.278 -5.241 1.00 55.19 96 ALA A CA 1
ATOM 734 C C . ALA A 1 96 ? -5.746 -17.064 -6.680 1.00 55.19 96 ALA A C 1
ATOM 736 O O . ALA A 1 96 ? -6.877 -17.416 -7.038 1.00 55.19 96 ALA A O 1
ATOM 737 N N . GLY A 1 97 ? -4.915 -16.389 -7.472 1.00 55.12 97 GLY A N 1
ATOM 738 C CA . GLY A 1 97 ? -5.256 -16.127 -8.861 1.00 55.12 97 GLY A CA 1
ATOM 739 C C . GLY A 1 97 ? -5.404 -17.462 -9.582 1.00 55.12 97 GLY A C 1
ATOM 740 O O . GLY A 1 97 ? -4.715 -18.426 -9.246 1.00 55.12 97 GLY A O 1
ATOM 741 N N . SER A 1 98 ? -6.248 -17.542 -10.612 1.00 54.06 98 SER A N 1
ATOM 742 C CA . SER A 1 98 ? -6.316 -18.750 -11.450 1.00 54.06 98 SER A CA 1
ATOM 743 C C . SER A 1 98 ? -4.925 -19.188 -11.932 1.00 54.06 98 SER A C 1
ATOM 745 O O . SER A 1 98 ? -4.663 -20.378 -12.033 1.00 54.06 98 SER A O 1
ATOM 747 N N . HIS A 1 99 ? -4.004 -18.240 -12.139 1.00 57.84 99 HIS A N 1
ATOM 748 C CA . HIS A 1 99 ? -2.602 -18.501 -12.461 1.00 57.84 99 HIS A CA 1
ATOM 749 C C . HIS A 1 99 ? -1.821 -19.248 -11.364 1.00 57.84 99 HIS A C 1
ATOM 751 O O . HIS A 1 99 ? -1.075 -20.158 -11.701 1.00 57.84 99 HIS A O 1
ATOM 757 N N . GLU A 1 100 ? -2.008 -18.933 -10.078 1.00 65.06 100 GLU A N 1
ATOM 758 C CA . GLU A 1 100 ? -1.374 -19.680 -8.975 1.00 65.06 100 GLU A CA 1
ATOM 759 C C . GLU A 1 100 ? -1.935 -21.102 -8.877 1.00 65.06 100 GLU A C 1
ATOM 761 O O . GLU A 1 100 ? -1.184 -22.040 -8.632 1.00 65.06 100 GLU A O 1
ATOM 766 N N . LEU A 1 101 ? -3.234 -21.288 -9.150 1.00 62.97 101 LEU A N 1
ATOM 767 C CA . LEU A 1 101 ? -3.826 -22.625 -9.265 1.00 62.97 101 LEU A CA 1
ATOM 768 C C . LEU A 1 101 ? -3.247 -23.403 -10.453 1.00 62.97 101 LEU A C 1
ATOM 770 O O . LEU A 1 101 ? -2.952 -24.586 -10.313 1.00 62.97 101 LEU A O 1
ATOM 774 N N . TYR A 1 102 ? -3.054 -22.752 -11.604 1.00 67.25 102 TYR A N 1
ATOM 775 C CA . TYR A 1 102 ? -2.424 -23.377 -12.768 1.00 67.25 102 TYR A CA 1
ATOM 776 C C . TYR A 1 102 ? -0.947 -23.704 -12.525 1.00 67.25 102 TYR A C 1
ATOM 778 O O . TYR A 1 102 ? -0.513 -24.784 -12.912 1.00 67.25 102 TYR A O 1
ATOM 786 N N . ALA A 1 103 ? -0.192 -22.826 -11.861 1.00 74.06 103 ALA A N 1
ATOM 787 C CA . ALA A 1 103 ? 1.203 -23.068 -11.502 1.00 74.06 103 ALA A CA 1
ATOM 788 C C . ALA A 1 103 ? 1.332 -24.233 -10.511 1.00 74.06 103 ALA A C 1
ATOM 790 O O . ALA A 1 103 ? 2.120 -25.142 -10.744 1.0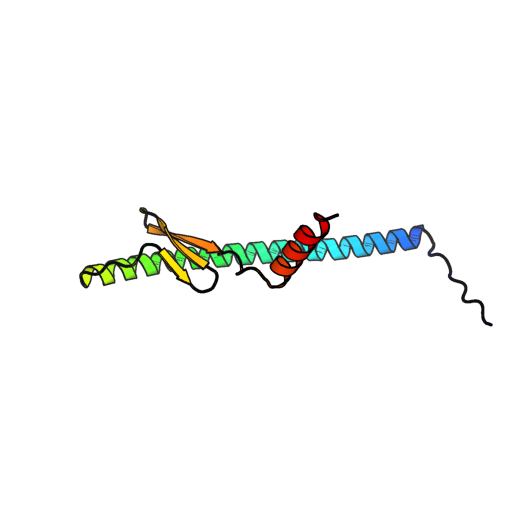0 74.06 103 ALA A O 1
ATOM 791 N N . LEU A 1 104 ? 0.490 -24.278 -9.471 1.00 76.00 104 LEU A N 1
ATOM 792 C CA . LEU A 1 104 ? 0.438 -25.403 -8.532 1.00 76.00 104 LEU A CA 1
ATOM 793 C C . LEU A 1 104 ? 0.022 -26.711 -9.214 1.00 76.00 104 LEU A C 1
ATOM 795 O O . LEU A 1 104 ? 0.596 -27.753 -8.921 1.00 76.00 104 LEU A O 1
ATOM 799 N N . ALA A 1 105 ? -0.955 -26.677 -10.125 1.00 69.88 105 ALA A N 1
ATOM 800 C CA . ALA A 1 105 ? -1.366 -27.857 -10.886 1.00 69.88 105 ALA A CA 1
ATOM 801 C C . ALA A 1 105 ? -0.256 -28.352 -11.827 1.00 69.88 105 ALA A C 1
ATOM 803 O O . ALA A 1 105 ? -0.069 -29.558 -11.963 1.00 69.88 105 ALA A O 1
ATOM 804 N N . HIS A 1 106 ? 0.495 -27.436 -12.442 1.00 72.19 106 HIS A N 1
ATOM 805 C CA . HIS A 1 106 ? 1.646 -27.756 -13.282 1.00 72.19 106 HIS A CA 1
ATOM 806 C C . HIS A 1 106 ? 2.801 -28.341 -12.458 1.00 72.19 106 HIS A C 1
ATOM 808 O O . HIS A 1 106 ? 3.289 -29.413 -12.785 1.00 72.19 106 HIS A O 1
ATOM 814 N N . GLU A 1 107 ? 3.182 -27.711 -11.342 1.00 74.44 107 GLU A N 1
ATOM 815 C CA . GLU A 1 107 ? 4.218 -28.221 -10.428 1.00 74.44 107 GLU A CA 1
ATOM 816 C C . GLU A 1 107 ? 3.834 -29.560 -9.782 1.00 74.44 107 GLU A C 1
ATOM 818 O O . GLU A 1 107 ? 4.695 -30.411 -9.551 1.00 74.44 107 GLU A O 1
ATOM 823 N N . ALA A 1 108 ? 2.548 -29.764 -9.481 1.00 75.75 108 ALA A N 1
ATOM 824 C CA . ALA A 1 108 ? 2.035 -31.043 -8.999 1.00 75.75 108 ALA A CA 1
ATOM 825 C C . ALA A 1 108 ? 2.020 -32.109 -10.106 1.00 75.75 108 ALA A C 1
ATOM 827 O O . ALA A 1 108 ? 2.221 -33.281 -9.805 1.00 75.75 108 ALA A O 1
ATOM 828 N N . GLY A 1 109 ? 1.811 -31.709 -11.364 1.00 63.94 109 GLY A N 1
ATOM 829 C CA . GLY A 1 109 ? 1.873 -32.581 -12.535 1.00 63.94 109 GLY A CA 1
ATOM 830 C C . GLY A 1 109 ? 3.300 -32.976 -12.924 1.00 63.94 109 GLY A C 1
ATOM 831 O O . GLY A 1 109 ? 3.520 -34.131 -13.262 1.00 63.94 109 GLY A O 1
ATOM 832 N N . GLU A 1 110 ? 4.276 -32.071 -12.797 1.00 54.72 110 GLU A N 1
ATOM 833 C CA . GLU A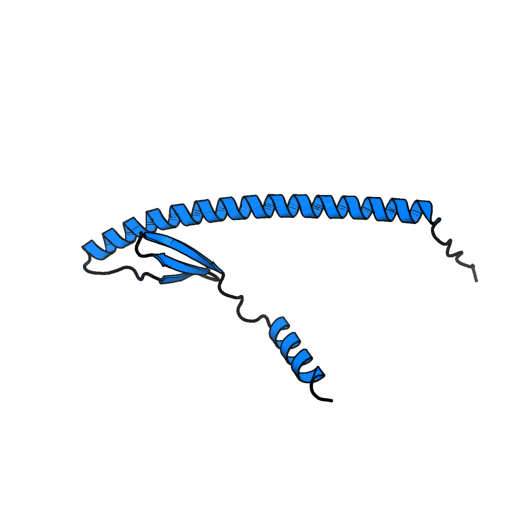 1 110 ? 5.698 -32.311 -13.118 1.00 54.72 110 GLU A CA 1
ATOM 834 C C . GLU A 1 110 ? 6.474 -33.079 -12.030 1.00 54.72 110 GLU A C 1
ATOM 836 O O . GLU A 1 110 ? 7.653 -33.382 -12.204 1.00 54.72 110 GLU A O 1
ATOM 841 N N . LYS A 1 111 ? 5.839 -33.416 -10.898 1.00 49.88 111 LYS A N 1
ATOM 842 C CA . LYS A 1 111 ? 6.405 -34.320 -9.873 1.00 49.88 111 LYS A CA 1
ATOM 843 C C . LYS A 1 111 ? 5.867 -35.749 -9.945 1.00 49.88 111 LYS A C 1
ATOM 845 O O . LYS A 1 111 ? 6.214 -36.571 -9.095 1.00 49.88 111 LYS A O 1
ATOM 850 N N . THR A 1 112 ? 5.041 -36.044 -10.939 1.00 50.00 112 THR A N 1
ATOM 851 C CA . THR A 1 112 ? 4.600 -37.401 -11.264 1.00 50.00 112 THR A CA 1
ATOM 852 C C . THR A 1 112 ? 5.181 -37.773 -12.623 1.00 50.00 112 THR A C 1
ATOM 854 O O . THR A 1 112 ? 4.735 -37.242 -13.635 1.00 50.00 112 THR A O 1
ATOM 857 N N . ASP A 1 113 ? 6.148 -38.693 -12.564 1.00 41.66 113 ASP A N 1
ATOM 858 C CA . ASP A 1 113 ? 6.993 -39.296 -13.614 1.00 41.66 113 ASP A CA 1
ATOM 859 C C . ASP A 1 113 ? 8.274 -38.548 -14.029 1.00 41.66 113 ASP A C 1
ATOM 861 O O . ASP A 1 113 ? 8.226 -37.581 -14.820 1.00 41.66 113 ASP A O 1
#

pLDDT: mean 80.38, std 14.91, range [37.34, 95.88]

Radius of gyration: 26.67 Å; chains: 1; bounding box: 55×49×80 Å

Secondary structure (DSSP, 8-state):
-------PPPHHHHHHHHHHHHHHHHHHHHHHHHHHHHHHHHHHHHHHHHHHHHHHHHHHHHHTT----SEEEETTEEEEE-TT--EEEEEPPPP--HHHHHHHHHHHHTT--

Sequence (113 aa):
MQDEKTTQPKPISALRDALFHLDCANDRVLDAERDLEKAKEAFQTKLAAAGVLWAKASEAAEQLGKQVPNAFREGGLLITLDEKGFVRAERLPAAAGSHELYALAHEAGEKTD